Protein AF-A0A819W7M2-F1 (afdb_monomer_lite)

pLDDT: mean 86.48, std 9.57, range [46.81, 97.12]

Secondary structure (DSSP, 8-state):
--HHHH-GGGSHHHHHHHHHHHHHHHHHHHHHHHHHHHHHHHHHHHHHHHHHHHHHHHHHHHHHHHTT---HHHHHHHHHHHHHHHHHHHS-------------S---------

Structure (mmCIF, N/CA/C/O backbone):
data_AF-A0A819W7M2-F1
#
_entry.id   AF-A0A819W7M2-F1
#
loop_
_atom_site.group_PDB
_atom_site.id
_atom_site.type_symbol
_atom_site.label_atom_id
_atom_site.label_alt_id
_atom_site.label_comp_id
_atom_site.label_asym_id
_atom_site.label_entity_id
_atom_site.label_seq_id
_atom_site.pdbx_PDB_ins_code
_atom_site.Cartn_x
_atom_site.Cartn_y
_atom_site.Cartn_z
_atom_site.occupancy
_atom_site.B_iso_or_equiv
_atom_site.auth_seq_id
_atom_site.auth_comp_id
_atom_site.auth_asym_id
_atom_site.auth_atom_id
_atom_site.pdbx_PDB_model_num
ATOM 1 N N . MET A 1 1 ? 38.751 8.426 -39.521 1.00 46.81 1 MET A N 1
ATOM 2 C CA . MET A 1 1 ? 38.889 7.307 -38.560 1.00 46.81 1 MET A CA 1
ATOM 3 C C . MET A 1 1 ? 37.494 7.055 -38.009 1.00 46.81 1 MET A C 1
ATOM 5 O O . MET A 1 1 ? 36.872 8.021 -37.602 1.00 46.81 1 MET A O 1
ATOM 9 N N . ASN A 1 2 ? 36.932 5.849 -38.150 1.00 55.94 2 ASN A N 1
ATOM 10 C CA . ASN A 1 2 ? 35.507 5.617 -37.871 1.00 55.94 2 ASN A CA 1
ATOM 11 C C . ASN A 1 2 ? 35.234 5.842 -36.371 1.00 55.94 2 ASN A C 1
ATOM 13 O O . ASN A 1 2 ? 35.734 5.070 -35.557 1.00 55.94 2 ASN A O 1
ATOM 17 N N . GLU A 1 3 ? 34.503 6.898 -36.001 1.00 59.69 3 GLU A N 1
ATOM 18 C CA . GLU A 1 3 ? 34.291 7.310 -34.598 1.00 59.69 3 GLU A CA 1
ATOM 19 C C . GLU A 1 3 ? 33.649 6.195 -33.754 1.00 59.69 3 GLU A C 1
ATOM 21 O O . GLU A 1 3 ? 33.961 6.038 -32.577 1.00 59.69 3 GLU A O 1
ATOM 26 N N . GLN A 1 4 ? 32.847 5.332 -34.386 1.00 59.31 4 GLN A N 1
ATOM 27 C CA . GLN A 1 4 ? 32.256 4.138 -33.767 1.00 59.31 4 GLN A CA 1
ATOM 28 C C . GLN A 1 4 ? 33.293 3.085 -33.344 1.00 59.31 4 GLN A C 1
ATOM 30 O O . GLN A 1 4 ? 33.041 2.292 -32.444 1.00 59.31 4 GLN A O 1
ATOM 35 N N . LYS A 1 5 ? 34.467 3.067 -33.988 1.00 62.59 5 LYS A N 1
ATOM 36 C CA . LYS A 1 5 ? 35.580 2.173 -33.641 1.00 62.59 5 LYS A CA 1
ATOM 37 C C . LYS A 1 5 ? 36.354 2.678 -32.417 1.00 62.59 5 LYS A C 1
ATOM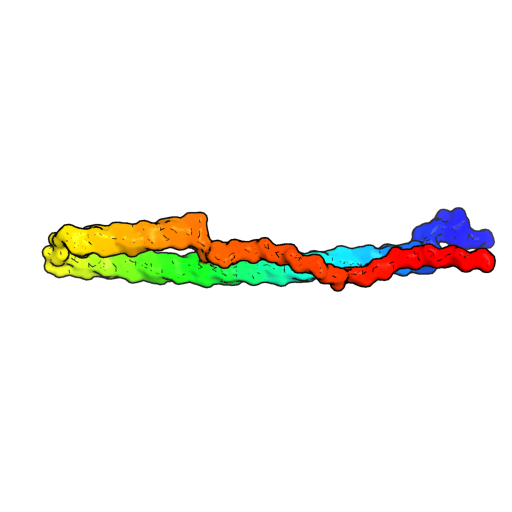 39 O O . LYS A 1 5 ? 37.075 1.900 -31.805 1.00 62.59 5 LYS A O 1
ATOM 44 N N . GLN A 1 6 ? 36.228 3.967 -32.091 1.00 73.12 6 GLN A N 1
ATOM 45 C CA . GLN A 1 6 ? 36.846 4.585 -30.915 1.00 73.12 6 GLN A CA 1
ATOM 46 C C . GLN A 1 6 ? 35.900 4.614 -29.712 1.00 73.12 6 GLN A C 1
ATOM 48 O O . GLN A 1 6 ? 36.362 4.467 -28.587 1.00 73.12 6 GLN A O 1
ATOM 53 N N . ASP A 1 7 ? 34.594 4.771 -29.943 1.00 79.31 7 ASP A N 1
ATOM 54 C CA . ASP A 1 7 ? 33.580 4.750 -28.890 1.00 79.31 7 ASP A CA 1
ATOM 55 C C . ASP A 1 7 ? 32.295 4.043 -29.370 1.00 79.31 7 ASP A C 1
ATOM 57 O O . ASP A 1 7 ? 31.401 4.675 -29.951 1.00 79.31 7 ASP A O 1
ATOM 61 N N . PRO A 1 8 ? 32.177 2.724 -29.128 1.00 79.50 8 PRO A N 1
ATOM 62 C CA . PRO A 1 8 ? 30.996 1.946 -29.493 1.00 79.50 8 PRO A CA 1
ATOM 63 C C . PRO A 1 8 ? 29.695 2.440 -28.840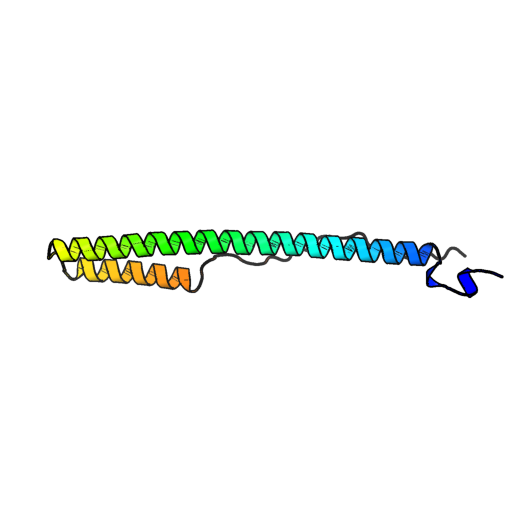 1.00 79.50 8 PRO A C 1
ATOM 65 O O . PRO A 1 8 ? 28.620 2.220 -29.397 1.00 79.50 8 PRO A O 1
ATOM 68 N N . GLN A 1 9 ? 29.761 3.156 -27.709 1.00 80.00 9 GLN A N 1
ATOM 69 C CA . GLN A 1 9 ? 28.579 3.697 -27.020 1.00 80.00 9 GLN A CA 1
ATOM 70 C C . GLN A 1 9 ? 27.919 4.843 -27.797 1.00 80.00 9 GLN A C 1
ATOM 72 O O . GLN A 1 9 ? 26.735 5.135 -27.623 1.00 80.00 9 GLN A O 1
ATOM 77 N N . LYS A 1 10 ? 28.654 5.483 -28.715 1.00 81.12 10 LYS A N 1
ATOM 78 C CA . LYS A 1 10 ? 28.094 6.497 -29.619 1.00 81.12 10 LYS A CA 1
ATOM 79 C C . LYS A 1 10 ? 27.324 5.897 -30.793 1.00 81.12 10 LYS A C 1
ATOM 81 O O . LYS A 1 10 ? 26.675 6.650 -31.520 1.00 81.12 10 LYS A O 1
ATOM 86 N N . HIS A 1 11 ? 27.364 4.576 -30.982 1.00 87.62 11 HIS A N 1
ATOM 87 C CA . HIS A 1 11 ? 26.630 3.917 -32.054 1.00 87.62 11 HIS A CA 1
ATOM 88 C C . HIS A 1 11 ? 25.118 4.166 -31.914 1.00 87.62 11 HIS A C 1
ATOM 90 O O . HIS A 1 11 ? 24.546 4.045 -30.830 1.00 87.62 11 HIS A O 1
ATOM 96 N N . SER A 1 12 ? 24.447 4.494 -33.019 1.00 88.62 12 SER A N 1
ATOM 97 C CA . SER A 1 12 ? 23.025 4.870 -33.020 1.00 88.62 12 SER A CA 1
ATOM 98 C C . SER A 1 12 ? 22.114 3.769 -32.465 1.00 88.62 12 SER A C 1
ATOM 100 O O . SER A 1 12 ? 21.172 4.072 -31.740 1.00 88.62 12 SER A O 1
ATOM 102 N N . LEU A 1 13 ? 22.410 2.497 -32.759 1.00 90.44 13 LEU A N 1
ATOM 103 C CA . LEU A 1 13 ? 21.686 1.350 -32.190 1.00 90.44 13 LEU A CA 1
ATOM 104 C C . LEU A 1 13 ? 21.886 1.219 -30.672 1.00 90.44 13 LEU A C 1
ATOM 106 O O . LEU A 1 13 ? 20.919 0.965 -29.965 1.00 90.44 13 LEU A O 1
ATOM 110 N N . ILE A 1 14 ? 23.099 1.461 -30.156 1.00 90.62 14 ILE A N 1
ATOM 111 C CA . IL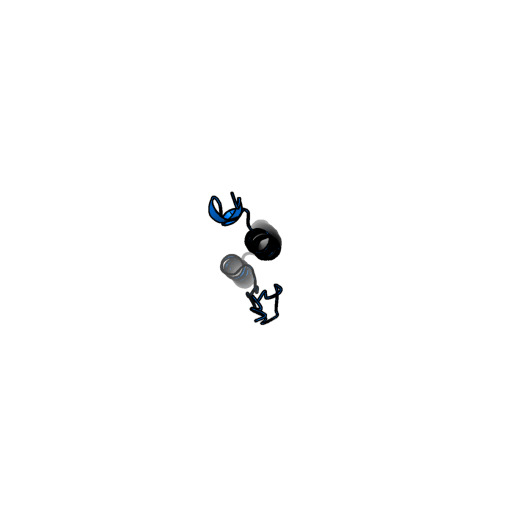E A 1 14 ? 23.357 1.435 -28.707 1.00 90.62 14 ILE A CA 1
ATOM 112 C C . ILE A 1 14 ? 22.584 2.559 -28.016 1.00 90.62 14 ILE A C 1
ATOM 114 O O . ILE A 1 14 ? 21.918 2.328 -27.014 1.00 90.62 14 ILE A O 1
ATOM 118 N N . ARG A 1 15 ? 22.558 3.761 -28.604 1.00 89.19 15 ARG A N 1
ATOM 119 C CA . ARG A 1 15 ? 21.717 4.858 -28.100 1.00 89.19 15 ARG A CA 1
ATOM 120 C C . ARG A 1 15 ? 20.230 4.500 -28.074 1.00 89.19 15 ARG A C 1
ATOM 122 O O . ARG A 1 15 ? 19.547 4.885 -27.132 1.00 89.19 15 ARG A O 1
ATOM 129 N N . GLN A 1 16 ? 19.725 3.784 -29.080 1.00 90.31 16 GLN A N 1
ATOM 130 C CA . GLN A 1 16 ? 18.328 3.334 -29.105 1.00 90.31 16 GLN A CA 1
ATOM 131 C C . GLN A 1 16 ? 18.029 2.321 -27.995 1.00 90.31 16 GLN A C 1
ATOM 133 O O . GLN A 1 16 ? 17.004 2.461 -27.332 1.00 90.31 16 GLN A O 1
ATOM 138 N N . ILE A 1 17 ? 18.937 1.370 -27.751 1.00 92.31 17 ILE A N 1
ATOM 139 C CA . ILE A 1 17 ? 18.832 0.419 -26.634 1.00 92.31 17 ILE A CA 1
ATOM 140 C C . ILE A 1 17 ? 18.811 1.175 -25.301 1.00 92.31 17 ILE A C 1
ATOM 142 O O . ILE A 1 17 ? 17.885 0.989 -24.518 1.00 92.31 17 ILE A O 1
ATOM 146 N N . ASN A 1 18 ? 19.748 2.103 -25.086 1.00 93.19 18 ASN A N 1
ATOM 147 C CA . ASN A 1 18 ? 19.817 2.889 -23.850 1.00 93.19 18 ASN A CA 1
ATOM 148 C C . ASN A 1 18 ? 18.547 3.735 -23.636 1.00 93.19 18 ASN A C 1
ATOM 150 O O . ASN A 1 18 ? 18.028 3.825 -22.528 1.00 93.19 18 ASN A O 1
ATOM 154 N N . LEU A 1 19 ? 18.015 4.358 -24.695 1.00 91.62 19 LEU A N 1
ATOM 155 C CA . LEU A 1 19 ? 16.766 5.124 -24.613 1.00 91.62 19 LEU A CA 1
ATOM 156 C C . LEU A 1 19 ? 15.564 4.239 -24.282 1.00 91.62 19 LEU A C 1
ATOM 158 O O . LEU A 1 19 ? 14.689 4.659 -23.524 1.00 91.62 19 LEU A O 1
ATOM 162 N N . TRP A 1 20 ? 15.497 3.042 -24.862 1.00 93.31 20 TRP A N 1
ATOM 163 C CA . TRP A 1 20 ? 14.457 2.073 -24.545 1.00 93.31 20 TRP A CA 1
ATOM 164 C C . TRP A 1 20 ? 14.562 1.597 -23.094 1.00 93.31 20 TRP A C 1
ATOM 166 O O . TRP A 1 20 ? 13.550 1.594 -22.397 1.00 93.31 20 TRP A O 1
ATOM 176 N N . GLU A 1 21 ? 15.766 1.289 -22.613 1.00 93.69 21 GLU A N 1
ATOM 177 C CA . GLU A 1 21 ? 16.022 0.882 -21.227 1.00 93.69 21 GLU A CA 1
ATOM 178 C C . GLU A 1 21 ? 15.568 1.964 -20.236 1.00 93.69 21 GLU A C 1
ATOM 180 O O . GLU A 1 21 ? 14.777 1.685 -19.335 1.00 93.69 21 GLU A O 1
ATOM 185 N N . ILE A 1 22 ? 15.980 3.219 -20.454 1.00 94.44 22 ILE A N 1
ATOM 186 C CA . ILE A 1 22 ? 15.604 4.355 -19.598 1.00 94.44 22 ILE A CA 1
ATOM 187 C C . ILE A 1 22 ? 14.082 4.513 -19.528 1.00 94.44 22 ILE A C 1
ATOM 189 O O . ILE A 1 22 ? 13.518 4.556 -18.434 1.00 94.44 22 ILE A O 1
ATOM 193 N N . LYS A 1 23 ? 13.405 4.561 -20.683 1.00 92.38 23 LYS A N 1
ATOM 194 C CA . LYS A 1 23 ? 11.940 4.716 -20.740 1.00 92.38 23 LYS A CA 1
ATOM 195 C C . LYS A 1 23 ? 11.219 3.580 -20.026 1.00 92.38 23 LYS A C 1
ATOM 197 O O . LYS A 1 23 ? 10.181 3.774 -19.406 1.00 92.38 23 LYS A O 1
ATOM 202 N N . SER A 1 24 ? 11.772 2.386 -20.120 1.00 91.94 24 SER A N 1
ATOM 203 C CA . SER A 1 24 ? 11.179 1.191 -19.550 1.00 91.94 24 SER A CA 1
ATOM 204 C C . SER A 1 24 ? 11.279 1.153 -18.034 1.00 91.94 24 SER A C 1
ATOM 206 O O . SER A 1 24 ? 10.289 0.882 -17.355 1.00 91.94 24 SER A O 1
ATOM 208 N N . ILE A 1 25 ? 12.449 1.506 -17.496 1.00 93.19 25 ILE A N 1
ATOM 209 C CA . ILE A 1 25 ? 12.649 1.695 -16.057 1.00 93.19 25 ILE A CA 1
ATOM 210 C C . ILE A 1 25 ? 11.699 2.775 -15.533 1.00 93.19 25 ILE A C 1
ATOM 212 O O . ILE A 1 25 ? 11.075 2.584 -14.488 1.00 93.19 25 ILE A O 1
ATOM 216 N N . GLU A 1 26 ? 11.543 3.879 -16.267 1.00 93.94 26 GLU A N 1
ATOM 217 C CA . GLU A 1 26 ? 10.635 4.962 -15.890 1.00 93.94 26 GLU A CA 1
ATOM 218 C C . GLU A 1 26 ? 9.183 4.475 -15.766 1.00 93.94 26 GLU A C 1
ATOM 220 O O . GLU A 1 26 ? 8.531 4.750 -14.758 1.00 93.94 26 GLU A O 1
ATOM 225 N N . ILE A 1 27 ? 8.687 3.679 -16.720 1.00 91.12 27 ILE A N 1
ATOM 226 C CA . ILE A 1 27 ? 7.326 3.120 -16.655 1.00 91.12 27 ILE A CA 1
ATOM 227 C C . ILE A 1 27 ? 7.157 2.225 -15.412 1.00 91.12 27 ILE A C 1
ATOM 229 O O . ILE A 1 27 ? 6.147 2.340 -14.708 1.00 91.12 27 ILE A O 1
ATOM 233 N N . ILE A 1 28 ? 8.141 1.371 -15.089 1.00 91.44 28 ILE A N 1
ATOM 234 C CA . ILE A 1 28 ? 8.107 0.528 -13.874 1.00 91.44 28 ILE A CA 1
ATOM 235 C C . ILE A 1 28 ? 8.029 1.404 -12.626 1.00 91.44 28 ILE A C 1
ATOM 237 O O . ILE A 1 28 ? 7.206 1.168 -11.738 1.00 91.44 28 ILE A O 1
ATOM 241 N N . GLN A 1 29 ? 8.884 2.423 -12.551 1.00 95.31 29 GLN A N 1
ATOM 242 C CA . GLN A 1 29 ? 8.960 3.320 -11.405 1.00 95.31 29 GLN A CA 1
ATOM 243 C C . GLN A 1 29 ? 7.656 4.094 -11.209 1.00 95.31 29 GLN A C 1
ATOM 245 O O . GLN A 1 29 ? 7.143 4.131 -10.087 1.00 95.31 29 GLN A O 1
ATOM 250 N N . GLN A 1 30 ? 7.082 4.638 -12.285 1.00 93.94 30 GLN A N 1
ATOM 251 C CA . GLN A 1 30 ? 5.797 5.333 -12.253 1.00 93.94 30 GLN A CA 1
ATOM 252 C C . GLN A 1 30 ? 4.678 4.402 -11.773 1.00 93.94 30 GLN A C 1
ATOM 254 O O . GLN A 1 30 ? 3.927 4.756 -10.860 1.00 93.94 30 GLN A O 1
ATOM 259 N N . LYS A 1 31 ? 4.593 3.178 -12.313 1.00 91.94 31 LYS A N 1
ATOM 260 C CA . LYS A 1 31 ? 3.581 2.200 -11.889 1.00 91.94 31 LYS A CA 1
ATOM 261 C C . LYS A 1 31 ? 3.733 1.837 -10.412 1.00 91.94 31 LYS A C 1
ATOM 263 O O . LYS A 1 31 ? 2.750 1.854 -9.673 1.00 91.94 31 LYS A O 1
ATOM 268 N N . ALA A 1 32 ? 4.959 1.573 -9.963 1.00 93.12 32 ALA A N 1
ATOM 269 C CA . ALA A 1 32 ? 5.247 1.279 -8.565 1.00 93.12 32 ALA A CA 1
ATOM 270 C C . ALA A 1 32 ? 4.903 2.462 -7.645 1.00 93.12 32 ALA A C 1
ATOM 272 O O . ALA A 1 32 ? 4.380 2.260 -6.551 1.00 93.12 32 ALA A O 1
ATOM 273 N N . GLN A 1 33 ? 5.162 3.700 -8.074 1.00 97.12 33 GLN A N 1
ATOM 274 C CA . GLN A 1 33 ? 4.807 4.900 -7.318 1.00 97.12 33 GLN A CA 1
ATOM 275 C C . GLN A 1 33 ? 3.291 5.058 -7.171 1.00 97.12 33 GLN A C 1
ATOM 277 O O . GLN A 1 33 ? 2.830 5.350 -6.068 1.00 97.12 33 GLN A O 1
ATOM 282 N N . VAL A 1 34 ? 2.520 4.821 -8.238 1.00 94.69 34 VAL A N 1
ATOM 283 C CA . VAL A 1 34 ? 1.050 4.832 -8.177 1.00 94.69 34 VAL A CA 1
ATOM 284 C C . VAL A 1 34 ? 0.556 3.794 -7.173 1.00 94.69 34 VAL A C 1
ATOM 286 O O . VAL A 1 34 ? -0.183 4.151 -6.260 1.00 94.69 34 VAL A O 1
ATOM 289 N N . CYS A 1 35 ? 1.030 2.547 -7.263 1.00 92.94 35 CYS A N 1
ATOM 290 C CA . CYS A 1 35 ? 0.631 1.493 -6.328 1.00 92.94 35 CYS A CA 1
ATOM 291 C C . CYS A 1 35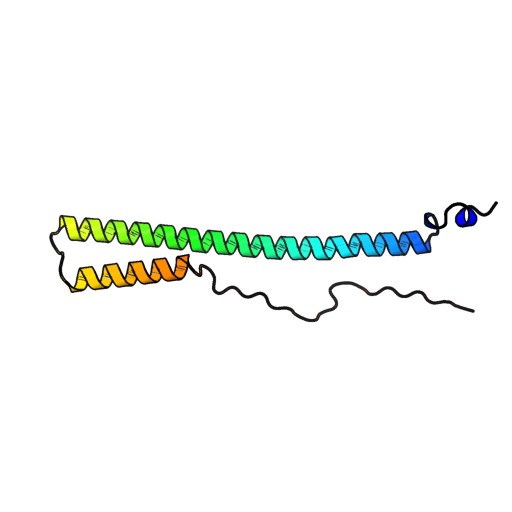 ? 0.973 1.849 -4.870 1.00 92.94 35 CYS A C 1
ATOM 293 O O . CYS A 1 35 ? 0.122 1.726 -3.993 1.00 92.94 35 CYS A O 1
ATOM 295 N N . ARG A 1 36 ? 2.191 2.347 -4.602 1.00 95.00 36 ARG A N 1
ATOM 296 C CA . ARG A 1 36 ? 2.593 2.796 -3.255 1.00 95.00 36 ARG A CA 1
ATOM 297 C C . ARG A 1 36 ? 1.691 3.913 -2.737 1.00 95.00 36 ARG A C 1
ATOM 299 O O . ARG A 1 36 ? 1.292 3.876 -1.578 1.00 95.00 36 ARG A O 1
ATOM 306 N N . LYS A 1 37 ? 1.371 4.897 -3.584 1.00 95.38 37 LYS A N 1
ATOM 307 C CA . LYS A 1 37 ? 0.497 6.014 -3.216 1.00 95.38 37 LYS A CA 1
ATOM 308 C C . LYS A 1 37 ? -0.898 5.518 -2.841 1.00 95.38 37 LYS A C 1
ATOM 310 O O . LYS A 1 37 ? -1.379 5.884 -1.775 1.00 95.38 37 LYS A O 1
ATOM 315 N N . THR A 1 38 ? -1.486 4.635 -3.649 1.00 92.00 38 THR A N 1
ATOM 316 C CA . THR A 1 38 ? -2.788 4.022 -3.357 1.00 92.00 38 THR A CA 1
ATOM 317 C C . THR A 1 38 ? -2.777 3.292 -2.015 1.00 92.00 38 THR A C 1
ATOM 319 O O . THR A 1 38 ? -3.646 3.545 -1.190 1.00 92.00 38 THR A O 1
ATOM 322 N N . VAL A 1 39 ? -1.762 2.461 -1.749 1.00 90.06 39 VAL A N 1
ATOM 323 C CA . VAL A 1 39 ? -1.639 1.749 -0.464 1.00 90.06 39 VAL A CA 1
ATOM 324 C C . VAL A 1 39 ? -1.561 2.726 0.711 1.00 90.06 39 VAL A C 1
ATOM 326 O O . VAL A 1 39 ? -2.272 2.557 1.696 1.00 90.06 39 VAL A O 1
ATOM 329 N N . ILE A 1 40 ? -0.733 3.769 0.610 1.00 91.88 40 ILE A N 1
ATOM 330 C CA . ILE A 1 40 ? -0.584 4.776 1.672 1.00 91.88 40 ILE A CA 1
ATOM 331 C C . ILE A 1 40 ? -1.899 5.526 1.917 1.00 91.88 40 ILE A C 1
ATOM 333 O O . ILE A 1 40 ? -2.253 5.775 3.066 1.00 91.88 40 ILE A O 1
ATOM 337 N N . GLU A 1 41 ? -2.616 5.906 0.861 1.00 91.31 41 GLU A N 1
ATOM 338 C CA . GLU A 1 41 ? -3.904 6.597 0.976 1.00 91.31 41 GLU A CA 1
ATOM 339 C C . GLU A 1 41 ? -4.958 5.707 1.635 1.00 91.31 41 GLU A C 1
ATOM 341 O O . GLU A 1 41 ? -5.609 6.143 2.581 1.00 91.31 41 GLU A O 1
ATOM 346 N N . SER A 1 42 ? -5.062 4.444 1.219 1.00 88.31 42 SER A N 1
ATOM 347 C CA . SER A 1 42 ? -5.974 3.480 1.840 1.00 88.31 42 SER A CA 1
ATOM 348 C C . SER A 1 42 ? -5.641 3.222 3.312 1.00 88.31 42 SER A C 1
ATOM 350 O O . SER A 1 42 ? -6.546 3.199 4.145 1.00 88.31 42 SER A O 1
ATOM 352 N N . LEU A 1 43 ? -4.354 3.098 3.657 1.00 88.06 43 LEU A N 1
ATOM 353 C CA . LEU A 1 43 ? -3.914 2.955 5.048 1.00 88.06 43 LEU A CA 1
ATOM 354 C C . LEU A 1 43 ? -4.287 4.177 5.890 1.00 88.06 43 LEU A C 1
ATOM 356 O O . LEU A 1 43 ? -4.776 4.019 7.003 1.00 88.06 43 LEU A O 1
ATOM 360 N N . ARG A 1 44 ? -4.097 5.393 5.363 1.00 90.50 44 ARG A N 1
ATOM 361 C CA . ARG A 1 44 ? -4.499 6.628 6.056 1.00 90.50 44 ARG A CA 1
ATOM 362 C C . ARG A 1 44 ? -5.998 6.662 6.324 1.00 90.50 44 ARG A C 1
ATOM 364 O O . ARG A 1 44 ? -6.391 7.003 7.432 1.00 90.50 44 ARG A O 1
ATOM 371 N N . THR A 1 45 ? -6.822 6.295 5.343 1.00 89.56 45 THR A N 1
ATOM 372 C CA . THR A 1 45 ? -8.276 6.214 5.534 1.00 89.56 45 THR A CA 1
ATOM 373 C C . THR A 1 45 ? -8.634 5.217 6.631 1.00 89.56 45 THR A C 1
ATOM 375 O O . THR A 1 45 ? -9.367 5.578 7.543 1.00 89.56 45 THR A O 1
ATOM 378 N N . CYS A 1 46 ? -8.062 4.009 6.606 1.00 88.94 46 CYS A N 1
ATOM 379 C CA . CYS A 1 46 ? -8.334 3.024 7.651 1.00 88.94 46 CYS A CA 1
ATOM 380 C C . CYS A 1 46 ? -7.907 3.512 9.043 1.00 88.94 46 CYS A C 1
ATOM 382 O O . CYS A 1 46 ? -8.667 3.373 9.997 1.00 88.94 46 CYS A O 1
ATOM 384 N N . ILE A 1 47 ? -6.722 4.118 9.163 1.00 90.12 47 ILE A N 1
ATOM 385 C CA . ILE A 1 47 ? -6.244 4.664 10.440 1.00 90.12 47 ILE A CA 1
ATOM 386 C C . ILE A 1 47 ? -7.204 5.741 10.958 1.00 90.12 47 ILE A C 1
ATOM 388 O O . ILE A 1 47 ? -7.579 5.696 12.125 1.00 90.12 47 ILE A O 1
ATOM 392 N N . ASN A 1 48 ? -7.665 6.653 10.098 1.00 92.44 48 ASN A N 1
ATOM 393 C CA . ASN A 1 48 ? -8.637 7.676 10.490 1.00 92.44 48 ASN A CA 1
ATOM 394 C C . ASN A 1 48 ? -9.962 7.058 10.972 1.00 92.44 48 ASN A C 1
ATOM 396 O O . ASN A 1 48 ? -10.537 7.521 11.957 1.00 92.44 48 ASN A O 1
ATOM 400 N N . ASP A 1 49 ? -10.445 6.002 10.313 1.00 91.19 49 ASP A N 1
ATOM 401 C CA . ASP A 1 49 ? -11.661 5.294 10.729 1.00 91.19 49 ASP A CA 1
ATOM 402 C C . ASP A 1 49 ? -11.483 4.627 12.100 1.00 91.19 49 ASP A C 1
ATOM 404 O O . ASP A 1 49 ? -12.368 4.707 12.955 1.00 91.19 49 ASP A O 1
ATOM 408 N N . ILE A 1 50 ? -10.320 4.018 12.340 1.00 91.75 50 ILE A N 1
ATOM 409 C CA . ILE A 1 50 ? -9.945 3.432 13.634 1.00 91.75 50 ILE A CA 1
ATOM 410 C C . ILE A 1 50 ? -9.890 4.507 14.727 1.00 91.75 50 ILE A C 1
ATOM 412 O O . ILE A 1 50 ? -10.396 4.286 15.830 1.00 91.75 50 ILE A O 1
ATOM 416 N N . GLU A 1 51 ? -9.308 5.674 14.443 1.00 93.88 51 GLU A N 1
ATOM 417 C CA . GLU A 1 51 ? -9.253 6.801 15.381 1.00 93.88 51 GLU A CA 1
ATOM 418 C C . GLU A 1 51 ? -10.657 7.302 15.739 1.00 93.88 51 GLU A C 1
ATOM 420 O O . GLU A 1 51 ? -10.954 7.513 16.919 1.00 93.88 51 GLU A O 1
ATOM 425 N N . MET A 1 52 ? -11.546 7.433 14.749 1.00 95.00 52 MET A N 1
ATOM 426 C CA . MET A 1 52 ? -12.940 7.825 14.977 1.00 95.00 52 MET A CA 1
ATOM 427 C C . MET A 1 52 ? -13.685 6.802 15.837 1.00 95.00 52 MET A C 1
ATOM 429 O O . MET A 1 52 ? -14.296 7.191 16.832 1.00 95.00 52 MET A O 1
ATOM 433 N N . LYS A 1 53 ? -13.580 5.503 15.520 1.00 94.06 53 LYS A N 1
ATOM 434 C CA . LYS A 1 53 ? -14.174 4.421 16.328 1.00 94.06 53 LYS A CA 1
ATOM 435 C C . LYS A 1 53 ? -13.634 4.412 17.758 1.00 94.06 53 LYS A C 1
ATOM 437 O O . LYS A 1 53 ? -14.392 4.245 18.706 1.00 94.06 53 LYS A O 1
ATOM 442 N N . SER A 1 54 ? -12.332 4.633 17.931 1.00 94.12 54 SER A N 1
ATOM 443 C CA . SER A 1 54 ? -11.708 4.682 19.260 1.00 94.12 54 SER A CA 1
ATOM 444 C C . SER A 1 54 ? -12.198 5.878 20.077 1.00 94.12 54 SER A C 1
ATOM 446 O O . SER A 1 54 ? -12.403 5.766 21.286 1.00 94.12 54 SER A O 1
ATOM 448 N N . LYS A 1 55 ? -12.402 7.031 19.427 1.00 96.06 55 LYS A N 1
ATOM 449 C CA . LYS A 1 55 ? -12.969 8.220 20.069 1.00 96.06 55 LYS A CA 1
ATOM 450 C C . LYS A 1 55 ? -14.415 7.983 20.503 1.00 96.06 55 LYS A C 1
ATOM 452 O O . LYS A 1 55 ? -14.747 8.335 21.632 1.00 96.06 55 LYS A O 1
ATOM 457 N N . ASP A 1 56 ? -15.226 7.381 19.637 1.00 95.62 56 ASP A N 1
ATOM 458 C CA . ASP A 1 56 ? -16.619 7.039 19.931 1.00 95.62 56 ASP A CA 1
ATOM 459 C C . ASP A 1 56 ? -16.719 6.065 21.112 1.00 95.62 56 ASP A C 1
ATOM 461 O O . ASP A 1 56 ? -17.385 6.365 22.100 1.00 95.62 56 ASP A O 1
ATOM 465 N N . LEU A 1 57 ? -15.932 4.982 21.100 1.00 95.44 57 LEU A N 1
ATOM 466 C CA . LEU A 1 57 ? -15.852 4.030 22.212 1.00 95.44 57 LEU A CA 1
ATOM 467 C C . LEU A 1 57 ? -15.489 4.725 23.536 1.00 95.44 57 LEU A C 1
ATOM 469 O O . LEU A 1 57 ? -16.082 4.456 24.579 1.00 95.44 57 LEU A O 1
ATOM 473 N N . ASN A 1 58 ? -14.529 5.653 23.512 1.00 94.75 58 ASN A N 1
ATOM 474 C CA . ASN A 1 58 ? -14.149 6.420 24.700 1.00 94.75 58 ASN A CA 1
ATOM 475 C C . ASN A 1 58 ? -15.288 7.329 25.201 1.00 94.75 58 ASN A C 1
ATOM 477 O O . ASN A 1 58 ? -15.444 7.526 26.406 1.00 94.75 58 ASN A O 1
ATOM 481 N N . GLU A 1 59 ? -16.087 7.891 24.296 1.00 94.56 59 GLU A N 1
ATOM 482 C CA . GLU A 1 59 ? -17.260 8.691 24.647 1.00 94.56 59 GLU A CA 1
ATOM 483 C C . GLU A 1 59 ? -18.378 7.824 25.242 1.00 94.56 59 GLU A C 1
ATOM 485 O O . GLU A 1 59 ? -18.921 8.179 26.289 1.00 94.56 59 GLU A O 1
ATOM 490 N N . GLN A 1 60 ? -18.634 6.643 24.673 1.00 91.50 60 GLN A N 1
ATOM 491 C CA . GLN A 1 60 ? -19.562 5.658 25.236 1.00 91.50 60 GLN A CA 1
ATOM 492 C C . GLN A 1 60 ? -19.159 5.247 26.662 1.00 91.50 60 GLN A C 1
ATOM 494 O O . GLN A 1 60 ? -19.989 5.266 27.572 1.00 91.50 60 GLN A O 1
ATOM 499 N N . ILE A 1 61 ? -17.872 4.948 26.894 1.00 92.44 61 ILE A N 1
ATOM 500 C CA . ILE A 1 61 ? -17.350 4.595 28.228 1.00 92.44 61 ILE A CA 1
ATOM 501 C C . ILE A 1 61 ? -17.627 5.711 29.241 1.00 92.44 61 ILE A C 1
ATOM 503 O O . ILE A 1 61 ? -18.074 5.435 30.357 1.00 92.44 61 ILE A O 1
ATOM 507 N N . LYS A 1 62 ? -17.384 6.972 28.862 1.00 92.75 62 LYS A N 1
ATOM 508 C CA . LYS A 1 62 ? -17.662 8.126 29.729 1.00 92.75 62 LYS A CA 1
ATOM 509 C C . LYS A 1 62 ? -19.144 8.232 30.063 1.00 92.75 62 LYS A C 1
ATOM 511 O O . LYS A 1 62 ? -19.476 8.364 31.235 1.00 92.75 62 LYS A O 1
ATOM 516 N N . GLN A 1 63 ? -20.019 8.114 29.066 1.00 90.50 63 GLN A N 1
ATOM 517 C CA . GLN A 1 63 ? -21.466 8.203 29.268 1.00 90.50 63 GLN A CA 1
ATOM 518 C C . GLN A 1 63 ? -21.993 7.095 30.192 1.00 90.50 63 GLN A C 1
ATOM 520 O O . GLN A 1 63 ? -22.800 7.375 31.076 1.00 90.50 63 GLN A O 1
ATOM 525 N N . ILE A 1 64 ? -21.519 5.854 30.034 1.00 89.06 64 ILE A N 1
ATOM 526 C CA . ILE A 1 64 ? -21.891 4.734 30.917 1.00 89.06 64 ILE A CA 1
ATOM 527 C C . ILE A 1 64 ? -21.439 5.015 32.357 1.00 89.06 64 ILE A C 1
ATOM 529 O O . ILE A 1 64 ? -22.197 4.780 33.302 1.00 89.06 64 ILE A O 1
ATOM 533 N N . GLY A 1 65 ? -20.224 5.547 32.524 1.00 87.38 65 GLY A N 1
ATOM 534 C CA . GLY A 1 65 ? -19.690 5.943 33.827 1.00 87.38 65 GLY A CA 1
ATOM 535 C C . GLY A 1 65 ? -20.485 7.067 34.487 1.00 87.38 65 GLY A C 1
ATOM 536 O O . GLY A 1 65 ? -20.835 6.955 35.658 1.00 87.38 65 GLY A O 1
ATOM 537 N N . GLU A 1 66 ? -20.832 8.116 33.741 1.00 90.06 66 GLU A N 1
ATOM 538 C CA . GLU A 1 66 ? -21.634 9.243 34.240 1.00 90.06 66 GLU A CA 1
ATOM 539 C C . GLU A 1 66 ? -23.041 8.817 34.670 1.00 90.06 66 GLU A C 1
ATOM 541 O O . GLU A 1 66 ? -23.565 9.314 35.668 1.00 90.06 66 GLU A O 1
ATOM 546 N N . LYS A 1 67 ? -23.644 7.867 33.951 1.00 88.31 67 LYS A N 1
ATOM 547 C CA . LYS A 1 67 ? -24.977 7.342 34.268 1.00 88.31 67 LYS A CA 1
ATOM 548 C C . LYS A 1 67 ? -24.966 6.246 35.341 1.00 88.31 67 LYS A C 1
ATOM 550 O O . LYS A 1 67 ? -26.037 5.802 35.744 1.00 88.31 67 LYS A O 1
ATOM 555 N N . ASN A 1 68 ? -23.791 5.807 35.814 1.00 81.12 68 ASN A N 1
ATOM 556 C CA . ASN A 1 68 ? -23.631 4.614 36.660 1.00 81.12 68 ASN A CA 1
ATOM 557 C C . ASN A 1 68 ? -24.332 3.368 36.075 1.00 81.12 68 ASN A C 1
ATOM 559 O O . ASN A 1 68 ? -24.830 2.514 36.804 1.00 81.12 68 ASN A O 1
ATOM 563 N N . GLU A 1 69 ? -24.363 3.250 34.746 1.00 81.12 69 GLU A N 1
ATOM 564 C CA . GLU A 1 69 ? -25.068 2.181 34.026 1.00 81.12 69 GLU A CA 1
ATOM 565 C C . GLU A 1 69 ? -24.183 0.952 33.785 1.00 81.12 69 GLU A C 1
ATOM 567 O O . GLU A 1 69 ? -24.545 0.066 33.013 1.00 81.12 69 GLU A O 1
ATOM 572 N N . PHE A 1 70 ? -23.013 0.862 34.421 1.00 81.81 70 PHE A N 1
ATOM 573 C CA . PHE A 1 70 ? -22.131 -0.290 34.252 1.00 81.81 70 PHE A CA 1
ATOM 574 C C . PHE A 1 70 ? -22.846 -1.589 34.636 1.00 81.81 70 PHE A C 1
ATOM 576 O O . PHE A 1 70 ? -23.189 -1.833 35.791 1.00 81.81 70 PHE A O 1
ATOM 583 N N . ASN A 1 71 ? -23.040 -2.438 33.634 1.00 86.75 71 ASN A N 1
ATOM 584 C CA . ASN A 1 71 ? -23.580 -3.777 33.767 1.00 86.75 71 ASN A CA 1
ATOM 585 C C . ASN A 1 71 ? -22.838 -4.713 32.803 1.00 86.75 71 ASN A C 1
ATOM 587 O O . ASN A 1 71 ? -22.015 -4.280 31.994 1.00 86.75 71 ASN A O 1
ATOM 591 N N . GLU A 1 72 ? -23.113 -6.008 32.909 1.00 87.69 72 GLU A N 1
ATOM 592 C CA . GLU A 1 72 ? -22.411 -7.033 32.136 1.00 87.69 72 GLU A CA 1
ATOM 593 C C . GLU A 1 72 ? -22.632 -6.905 30.621 1.00 87.69 72 GLU A C 1
ATOM 595 O O . GLU A 1 72 ? -21.708 -7.157 29.850 1.00 87.69 72 GLU A O 1
ATOM 600 N N . ILE A 1 73 ? -23.811 -6.438 30.194 1.00 89.06 73 ILE A N 1
ATOM 601 C CA . ILE A 1 73 ? -24.131 -6.200 28.779 1.00 89.06 73 ILE A CA 1
ATOM 602 C C . ILE A 1 73 ? -23.232 -5.085 28.239 1.00 89.06 73 ILE A C 1
ATOM 604 O O . ILE A 1 73 ? -22.489 -5.300 27.285 1.00 89.06 73 ILE A O 1
ATOM 608 N N . ASN A 1 74 ? -23.204 -3.945 28.930 1.00 88.12 74 ASN A N 1
ATOM 609 C CA . ASN A 1 74 ? -22.380 -2.794 28.570 1.00 88.12 74 ASN A CA 1
ATOM 610 C C . ASN A 1 74 ? -20.887 -3.156 28.526 1.00 88.12 74 ASN A C 1
ATOM 612 O O . ASN A 1 74 ? -20.175 -2.776 27.601 1.00 88.12 74 ASN A O 1
ATOM 616 N N . LEU A 1 75 ? -20.397 -3.935 29.495 1.00 88.25 75 LEU A N 1
ATOM 617 C CA . LEU A 1 75 ? -19.005 -4.396 29.502 1.00 88.25 75 LEU A CA 1
ATOM 618 C C . LEU A 1 75 ? -18.688 -5.331 28.329 1.00 88.25 75 LEU A C 1
ATOM 620 O O . LEU A 1 75 ? -17.600 -5.250 27.753 1.00 88.25 75 LEU A O 1
ATOM 624 N N . ASN A 1 76 ? -19.616 -6.219 27.975 1.00 92.06 76 ASN A N 1
ATOM 625 C CA . ASN A 1 76 ? -19.440 -7.136 26.858 1.00 92.06 76 ASN A CA 1
ATOM 626 C C . ASN A 1 76 ? -19.440 -6.394 25.513 1.00 92.06 76 ASN A C 1
ATOM 628 O O . ASN A 1 76 ? -18.605 -6.688 24.657 1.00 92.06 76 ASN A O 1
ATOM 632 N N . ASP A 1 77 ? -20.308 -5.398 25.348 1.00 91.75 77 ASP A N 1
ATOM 633 C CA . ASP A 1 77 ? -20.381 -4.584 24.132 1.00 91.75 77 ASP A CA 1
ATOM 634 C C . ASP A 1 77 ? -19.102 -3.762 23.932 1.00 91.75 77 ASP A C 1
ATOM 636 O O . ASP A 1 77 ? -18.456 -3.881 22.887 1.00 91.75 77 ASP A O 1
ATOM 640 N N . LEU A 1 78 ? -18.645 -3.058 24.974 1.00 93.00 78 LEU A N 1
ATOM 641 C CA . LEU A 1 78 ? -17.376 -2.319 24.956 1.00 93.00 78 LEU A CA 1
ATOM 642 C C . LEU A 1 78 ? -16.186 -3.228 24.613 1.00 93.00 78 LEU A C 1
ATOM 644 O O . LEU A 1 78 ? -15.305 -2.862 23.831 1.00 93.00 78 LEU A O 1
ATOM 648 N N . ARG A 1 79 ? -16.157 -4.444 25.174 1.00 93.75 79 ARG A N 1
ATOM 649 C CA . ARG A 1 79 ? -15.118 -5.439 24.877 1.00 93.75 79 ARG A CA 1
ATOM 650 C C . ARG A 1 79 ? -15.154 -5.876 23.413 1.00 93.75 79 ARG A C 1
ATOM 652 O O . ARG A 1 79 ? -14.096 -6.006 22.795 1.00 93.75 79 ARG A O 1
ATOM 659 N N . ASN A 1 80 ? -16.341 -6.121 22.867 1.00 94.19 80 ASN A N 1
ATOM 660 C CA . ASN A 1 80 ? -16.511 -6.542 21.479 1.00 94.19 80 ASN A CA 1
ATOM 661 C C . ASN A 1 80 ? -16.079 -5.443 20.503 1.00 94.19 80 ASN A C 1
ATOM 663 O O . ASN A 1 80 ? -15.395 -5.738 19.520 1.00 94.19 80 ASN A O 1
ATOM 667 N N . GLU A 1 81 ? -16.429 -4.187 20.775 1.00 93.75 81 GLU A N 1
ATOM 668 C CA . GLU A 1 81 ? -15.985 -3.044 19.972 1.00 93.75 81 GLU A CA 1
ATOM 669 C C . GLU A 1 81 ? -14.469 -2.862 20.025 1.00 93.75 81 GLU A C 1
ATOM 671 O O . GLU A 1 81 ? -13.823 -2.767 18.979 1.00 93.75 81 GLU A O 1
ATOM 676 N N . LEU A 1 82 ? -13.871 -2.934 21.218 1.00 94.19 82 LEU A N 1
ATOM 677 C CA . LEU A 1 82 ? -12.420 -2.859 21.375 1.00 94.19 82 LEU A CA 1
ATOM 678 C C . LEU A 1 82 ? -11.696 -3.985 20.619 1.00 94.19 82 LEU A C 1
ATOM 680 O O . LEU A 1 82 ? -10.648 -3.761 20.007 1.00 94.19 82 LEU A O 1
ATOM 684 N N . MET A 1 83 ? -12.254 -5.199 20.629 1.00 94.06 83 MET A N 1
ATOM 685 C CA . MET A 1 83 ? -11.689 -6.336 19.902 1.00 94.06 83 MET A CA 1
ATOM 686 C C . MET A 1 83 ? -11.722 -6.109 18.387 1.00 94.06 83 MET A C 1
ATOM 688 O O . MET A 1 83 ? -10.725 -6.383 17.720 1.00 94.06 83 MET A O 1
ATOM 692 N N . LYS A 1 84 ? -12.819 -5.559 17.847 1.00 90.88 84 LYS A N 1
ATOM 693 C CA . LYS A 1 84 ? -12.923 -5.193 16.423 1.00 90.88 84 LYS A CA 1
ATOM 694 C C . LYS A 1 84 ? -11.900 -4.125 16.044 1.00 90.88 84 LYS A C 1
ATOM 696 O O . LYS A 1 84 ? -11.165 -4.317 15.082 1.00 90.88 84 LYS A O 1
ATOM 701 N N . ILE A 1 85 ? -11.790 -3.058 16.837 1.00 91.25 85 ILE A N 1
ATOM 702 C CA . ILE A 1 85 ? -10.797 -1.990 16.632 1.00 91.25 85 ILE A CA 1
ATOM 703 C C . ILE A 1 85 ? -9.376 -2.573 16.629 1.00 91.25 85 ILE A C 1
ATOM 705 O O . ILE A 1 85 ? -8.565 -2.250 15.767 1.00 91.25 85 ILE A O 1
ATOM 709 N N . THR A 1 86 ? -9.082 -3.493 17.551 1.00 89.12 86 THR A N 1
ATOM 710 C CA . THR A 1 86 ? -7.777 -4.166 17.635 1.00 89.12 86 THR A CA 1
ATOM 711 C C . THR A 1 86 ? -7.506 -5.060 16.420 1.00 89.12 86 THR A C 1
ATOM 713 O O . THR A 1 86 ? -6.381 -5.111 15.924 1.00 89.12 86 THR A O 1
ATOM 716 N N . GLN A 1 87 ? -8.513 -5.781 15.925 1.00 88.94 87 GLN A N 1
ATOM 717 C CA . GLN A 1 87 ? -8.385 -6.606 14.720 1.00 88.94 87 GLN A CA 1
ATOM 718 C C . GLN A 1 87 ? -8.131 -5.751 13.477 1.00 88.94 87 GLN A C 1
ATOM 720 O O . GLN A 1 87 ? -7.224 -6.058 12.707 1.00 88.94 87 GLN A O 1
ATOM 725 N N . GLU A 1 88 ? -8.884 -4.663 13.319 1.00 86.31 88 GLU A N 1
ATOM 726 C CA . GLU A 1 88 ? -8.699 -3.700 12.235 1.00 86.31 88 GLU A CA 1
ATOM 727 C C . GLU A 1 88 ? -7.323 -3.030 12.322 1.00 86.31 88 GLU A C 1
ATOM 729 O O . GLU A 1 88 ? -6.647 -2.908 11.313 1.00 86.31 88 GLU A O 1
ATOM 734 N N . LEU A 1 89 ? -6.828 -2.685 13.512 1.00 84.75 89 LEU A N 1
ATOM 735 C CA . LEU A 1 89 ? -5.492 -2.102 13.662 1.00 84.75 89 LEU A CA 1
ATOM 736 C C . LEU A 1 89 ? -4.366 -3.068 13.261 1.00 84.75 89 LEU A C 1
ATOM 738 O O . LEU A 1 89 ? -3.387 -2.655 12.642 1.00 84.75 89 LEU A O 1
ATOM 742 N N . ASN A 1 90 ? -4.496 -4.3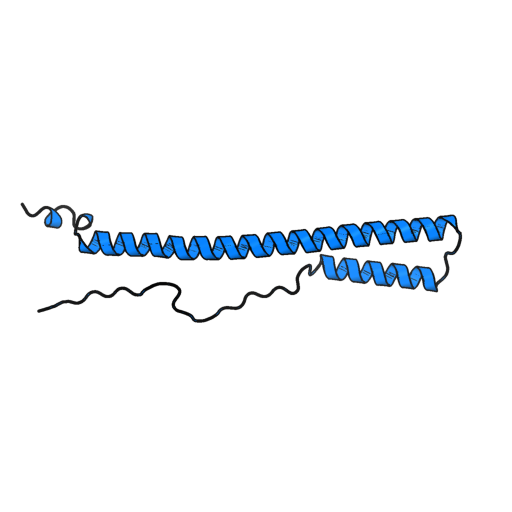50 13.611 1.00 83.38 90 ASN A N 1
ATOM 743 C CA . ASN A 1 90 ? -3.499 -5.370 13.274 1.00 83.38 90 ASN A CA 1
ATOM 744 C C . ASN A 1 90 ? -3.548 -5.788 11.798 1.00 83.38 90 ASN A C 1
ATOM 746 O O . ASN A 1 90 ? -2.560 -6.303 11.275 1.00 83.38 90 ASN A O 1
ATOM 750 N N . ASN A 1 91 ? -4.684 -5.580 11.130 1.00 79.62 91 ASN A N 1
ATOM 751 C CA . ASN A 1 91 ? -4.849 -5.847 9.709 1.00 79.62 91 ASN A CA 1
ATOM 752 C C . ASN A 1 91 ? -5.711 -4.755 9.042 1.00 79.62 91 ASN A C 1
ATOM 754 O O . ASN A 1 91 ? -6.870 -5.001 8.698 1.00 79.62 91 ASN A O 1
ATOM 758 N N . PRO A 1 92 ? -5.152 -3.544 8.846 1.00 70.31 92 PRO A N 1
ATOM 759 C CA . PRO A 1 92 ? -5.908 -2.335 8.496 1.00 70.31 92 PRO A CA 1
ATOM 760 C C . PRO A 1 92 ? -6.440 -2.324 7.069 1.00 70.31 92 PRO A C 1
ATOM 762 O O . PRO A 1 92 ? -7.030 -1.351 6.607 1.00 70.31 92 PRO A O 1
ATOM 765 N N . SER A 1 93 ? -6.201 -3.364 6.281 1.00 66.00 93 SER A N 1
ATOM 766 C CA . SER A 1 93 ? -6.614 -3.353 4.891 1.00 66.00 93 SER A CA 1
ATOM 767 C C . SER A 1 93 ? -6.821 -4.764 4.380 1.00 66.00 93 SER A C 1
ATOM 769 O O . SER A 1 93 ? -5.880 -5.547 4.313 1.00 66.00 93 SER A O 1
ATOM 771 N N . ASN A 1 94 ? -8.027 -5.044 3.884 1.00 70.50 94 ASN A N 1
ATOM 772 C CA . ASN A 1 94 ? -8.311 -6.190 3.010 1.00 70.50 94 ASN A CA 1
ATOM 773 C C . ASN A 1 94 ? -7.678 -5.994 1.612 1.00 70.50 94 ASN A C 1
ATOM 775 O O . ASN A 1 94 ? -8.301 -6.265 0.587 1.00 70.50 94 ASN A O 1
ATOM 779 N N . MET A 1 95 ? -6.465 -5.442 1.553 1.00 77.19 95 MET A N 1
ATOM 780 C CA . MET A 1 95 ? -5.725 -5.217 0.319 1.00 77.19 95 MET A CA 1
ATOM 781 C C . MET A 1 95 ? -4.890 -6.454 0.001 1.00 77.19 95 MET A C 1
ATOM 783 O O . MET A 1 95 ? -4.277 -7.056 0.878 1.00 77.19 95 MET A O 1
ATOM 787 N N . SER A 1 96 ? -4.832 -6.805 -1.279 1.00 81.00 96 SER A N 1
ATOM 788 C CA . SER A 1 96 ? -3.923 -7.825 -1.792 1.00 81.00 96 SER A CA 1
ATOM 789 C C . SER A 1 96 ? -3.220 -7.298 -3.035 1.00 81.00 96 SER A C 1
ATOM 791 O O . SER A 1 96 ? -3.760 -6.468 -3.770 1.00 81.00 96 SER A O 1
ATOM 793 N N . ILE A 1 97 ? -1.989 -7.752 -3.249 1.00 83.94 97 ILE A N 1
ATOM 794 C CA . ILE A 1 97 ? -1.278 -7.515 -4.501 1.00 83.94 97 ILE A CA 1
ATOM 795 C C . ILE A 1 97 ? -1.699 -8.621 -5.464 1.00 83.94 97 ILE A C 1
ATOM 797 O O . ILE A 1 97 ? -1.574 -9.801 -5.142 1.00 83.94 97 ILE A O 1
ATOM 801 N N . GLN A 1 98 ? -2.180 -8.235 -6.642 1.00 86.75 98 GLN A N 1
ATOM 802 C CA . GLN A 1 98 ? -2.460 -9.156 -7.735 1.00 86.75 98 GLN A CA 1
ATOM 803 C C . GLN A 1 98 ? -1.490 -8.884 -8.882 1.00 86.75 98 GLN A C 1
ATOM 805 O O . GLN A 1 98 ? -1.392 -7.758 -9.373 1.00 86.75 98 GLN A O 1
ATOM 810 N N . GLU A 1 99 ? -0.798 -9.926 -9.330 1.00 79.88 99 GLU A N 1
ATOM 811 C CA . GLU A 1 99 ? 0.031 -9.876 -10.528 1.00 79.88 99 GLU A CA 1
ATOM 812 C C . GLU A 1 99 ? -0.807 -10.284 -11.739 1.00 79.88 99 GLU A C 1
ATOM 814 O O . GLU A 1 99 ? -1.372 -11.376 -11.785 1.00 79.88 99 GLU A O 1
ATOM 819 N N . ASN A 1 100 ? -0.891 -9.397 -12.728 1.00 80.88 100 ASN A N 1
ATOM 820 C CA . ASN A 1 100 ? -1.544 -9.680 -13.999 1.00 80.88 100 ASN A CA 1
ATOM 821 C C . ASN A 1 100 ? -0.473 -9.759 -15.086 1.00 80.88 100 ASN A C 1
ATOM 823 O O . ASN A 1 100 ? 0.279 -8.805 -15.287 1.00 80.88 100 ASN A O 1
ATOM 827 N N . PHE A 1 101 ? -0.412 -10.885 -15.799 1.00 75.94 101 PHE A N 1
ATOM 828 C CA . PHE A 1 101 ? 0.497 -11.052 -16.931 1.00 75.94 101 PHE A CA 1
ATOM 829 C C . PHE A 1 101 ? -0.030 -10.264 -18.132 1.00 75.94 101 PHE A C 1
ATOM 831 O O . PHE A 1 101 ? -0.887 -10.726 -18.883 1.00 75.94 101 PHE A O 1
ATOM 838 N N . GLN A 1 102 ? 0.475 -9.045 -18.299 1.00 74.00 102 GLN A N 1
ATOM 839 C CA . GLN A 1 102 ? 0.267 -8.228 -19.489 1.00 74.00 102 GLN A CA 1
ATOM 840 C C . GLN A 1 102 ? 1.601 -7.598 -19.902 1.00 74.00 102 GLN A C 1
ATOM 842 O O . GLN A 1 102 ? 2.392 -7.247 -19.021 1.00 74.00 102 GLN A O 1
ATOM 847 N N . PRO A 1 103 ? 1.874 -7.434 -21.212 1.00 71.38 103 PRO A N 1
ATOM 848 C CA . PRO A 1 103 ? 3.067 -6.730 -21.658 1.00 71.38 103 PRO A CA 1
ATOM 849 C C . PRO A 1 103 ? 2.967 -5.272 -21.203 1.00 71.38 103 PRO A C 1
ATOM 851 O O . PRO A 1 103 ? 2.216 -4.481 -21.769 1.00 71.38 103 PRO A O 1
ATOM 854 N N . PHE A 1 104 ? 3.689 -4.921 -20.139 1.00 75.94 104 PHE A N 1
ATOM 855 C CA . PHE A 1 104 ? 3.720 -3.547 -19.628 1.00 75.94 104 PHE A CA 1
ATOM 856 C C . PHE A 1 104 ? 4.687 -2.659 -20.442 1.00 75.94 104 PHE A C 1
ATOM 858 O O . PHE A 1 104 ? 4.660 -1.435 -20.337 1.00 75.94 104 PHE A O 1
ATOM 865 N N . MET A 1 105 ? 5.534 -3.288 -21.258 1.00 79.88 105 MET A N 1
ATOM 866 C CA . MET A 1 105 ? 6.655 -2.694 -21.971 1.00 79.88 105 MET A CA 1
ATOM 867 C C . MET A 1 105 ? 6.829 -3.398 -23.316 1.00 79.88 105 MET A C 1
ATOM 869 O O . MET A 1 105 ? 6.609 -4.604 -23.428 1.00 79.88 105 MET A O 1
ATOM 873 N N . ASN A 1 106 ? 7.222 -2.633 -24.333 1.00 81.12 106 ASN A N 1
ATOM 874 C CA . ASN A 1 106 ? 7.511 -3.175 -25.657 1.00 81.12 106 ASN A CA 1
ATOM 875 C C . ASN A 1 106 ? 8.827 -3.946 -25.622 1.00 81.12 106 ASN A C 1
ATOM 877 O O . ASN A 1 106 ? 9.820 -3.413 -25.135 1.00 81.12 106 ASN A O 1
ATOM 881 N N . ASP A 1 107 ? 8.852 -5.143 -26.192 1.00 83.62 107 ASP A N 1
ATOM 882 C CA . ASP A 1 107 ? 10.097 -5.871 -26.424 1.00 83.62 107 ASP A CA 1
ATOM 883 C C . ASP A 1 107 ? 10.892 -5.239 -27.585 1.00 83.62 107 ASP A C 1
ATOM 885 O O . ASP A 1 107 ? 10.297 -4.680 -28.514 1.00 83.62 107 ASP A O 1
ATOM 889 N N . ILE A 1 108 ? 12.227 -5.309 -27.542 1.00 87.06 108 ILE A N 1
ATOM 890 C CA . ILE A 1 108 ? 13.093 -4.907 -28.661 1.00 87.06 108 ILE A CA 1
ATOM 891 C C . ILE A 1 108 ? 14.045 -6.040 -29.032 1.00 87.06 108 ILE A C 1
ATOM 893 O O . ILE A 1 108 ? 14.690 -6.653 -28.189 1.00 87.06 108 ILE A O 1
ATOM 897 N N . SER A 1 109 ? 14.181 -6.283 -30.333 1.00 88.75 109 SER A N 1
ATOM 898 C CA . SER A 1 109 ? 15.027 -7.345 -30.877 1.00 88.75 109 SER A CA 1
ATOM 899 C C . SER A 1 109 ? 15.967 -6.805 -31.949 1.00 88.75 109 SER A C 1
ATOM 901 O O . SER A 1 109 ? 15.579 -5.946 -32.744 1.00 88.75 109 SER A O 1
ATOM 903 N N . ILE A 1 110 ? 17.183 -7.345 -32.022 1.00 89.69 110 ILE A N 1
ATOM 904 C CA . ILE A 1 110 ? 18.150 -7.001 -33.070 1.00 89.69 110 ILE A CA 1
ATOM 905 C C . ILE A 1 110 ? 17.935 -7.927 -34.269 1.00 89.69 110 ILE A C 1
ATOM 907 O O . ILE A 1 110 ? 18.044 -9.145 -34.144 1.00 89.69 110 ILE A O 1
ATOM 911 N N . ILE A 1 111 ? 17.677 -7.345 -35.440 1.00 87.81 111 ILE A N 1
ATOM 912 C CA . ILE A 1 111 ? 17.580 -8.079 -36.706 1.00 87.81 111 ILE A CA 1
ATOM 913 C C . ILE A 1 111 ? 18.887 -7.881 -37.474 1.00 87.81 111 ILE A C 1
ATOM 915 O O . ILE A 1 111 ? 19.269 -6.753 -37.782 1.00 87.81 111 ILE A O 1
ATOM 919 N N . LEU A 1 112 ? 19.574 -8.983 -37.778 1.00 84.25 112 LEU A N 1
ATOM 920 C CA . LEU A 1 112 ? 20.779 -8.979 -38.604 1.00 84.25 112 LEU A CA 1
ATOM 921 C C . LEU A 1 112 ? 20.409 -9.362 -40.037 1.00 84.25 112 LEU A C 1
ATOM 923 O O . LEU A 1 112 ? 20.219 -10.537 -40.350 1.00 84.25 112 LEU A O 1
ATOM 927 N N . SER A 1 113 ? 20.302 -8.360 -40.901 1.00 70.81 113 SER A N 1
ATOM 928 C CA . SER A 1 113 ? 20.139 -8.547 -42.343 1.00 70.81 113 SER A CA 1
ATOM 929 C C . SER A 1 113 ? 21.504 -8.894 -42.947 1.00 70.81 113 SER A C 1
ATOM 931 O O . SER A 1 113 ? 22.446 -8.116 -42.787 1.00 70.81 113 SER A O 1
ATOM 933 N N . LYS A 1 114 ? 21.629 -10.065 -43.580 1.00 59.09 114 LYS A N 1
ATOM 934 C CA . LYS A 1 114 ? 22.828 -10.460 -44.338 1.00 59.09 114 LYS A CA 1
ATOM 935 C C . LYS A 1 114 ? 22.822 -9.864 -45.738 1.00 59.09 114 LYS A C 1
ATOM 937 O O . LYS A 1 114 ? 21.715 -9.758 -46.308 1.00 59.09 114 LYS A O 1
#

Sequence (114 aa):
MNEQKQDPQKHSLIRQINLWEIKSIEIIQQKAQVCRKTVIESLRTCINDIEMKSKDLNEQIKQIGEKNEFNEINLNDLRNELMKITQELNNPSNMSIQENFQPFMNDISIILSK

Foldseek 3Di:
DPVCVVPVCPDPVNVVVVVQVVVVVVLVVVVVVVVVVVVVVLLVVLVVVLVVLVVVLVVLVVVCVVVVVDDPVSVVVSVVSVVVSVVCVVPVDPDDDDDDDDCSGDDDDDDDDD

Radius of gyration: 29.19 Å; chains: 1; bounding box: 64×20×81 Å

Organism: NCBI:txid433720

=== Feature glossary ===
Feature key, reading from the visual/contextual features back to the raw sequence:

Rendered structure images. Six rendered views show the 3D structure from the faces of a cube — i.e. along ±x, ±y, ±z. Rendering representation is drawn randomly per protein from cartoon (secondary-structure ribbons), sticks (backbone bonds), or molecular surface; coloring is either N→C rainbow (blue at the N-terminus through red at the C-terminus) or one color per chain.

Contact-map, Ramachandran, and PAE plots. The contact map is a binary N×N matrix image: pixel (i, j) is dark where Cα_i and Cα_j are within 8 Å and |i−j|>4. Because the |i−j|>4 filter removes local helical contacts, off-diagonal stripes parallel to the main diagonal indicate parallel β-sheets; stripes perpendicular to it indicate antiparallel β-sheets. The Ramachandran plot scatters every residue's (φ, ψ) pair against the sterically allowed regions. The PAE heatmap renders the predicted-aligned-error matrix.

InterPro / GO / CATH / organism. Database cross-references. InterPro integrates a dozen domain/family signature databases into unified entries with residue-range hits. GO terms attach function/process/location labels with evidence codes. CATH codes position the fold in a four-level structural taxonomy. Organism is the NCBI-taxonomy species name.

Nearest PDB structures. The Foldseek neighbor list gives the closest experimentally determined structures in the PDB, ranked by structural alignment. TM-score near 1 means near-identical fold; near 0.3 means only rough topology match. This is how one finds what a novel AlphaFold prediction most resembles in the solved-structure universe.

Predicted aligned error. PAE(i, j) answers: if I align the predicted and true structures on residue i, how far off (in Å) do I expect residue j to be? A block-diagonal PAE matrix with low values on the blocks and high values off-diagonal is the signature of a multi-domain protein with confidently predicted domains but uncertain inter-domain orientation.

Solvent-accessible surface area. Accessible surface area quantifies burial. A residue with SASA near zero is packed into the hydrophobic core; one with SASA >100 Å² sits on the surface. Computed here via the Shrake–Rupley numerical algorithm with a 1.4 Å probe.

B-factor. B-factor (Debye–Waller factor) reflects atomic displacement in the crystal lattice. It is an experimental observable (units Å²), not a prediction; low values mean the atom is pinned down, high values mean it moves or is heterogeneous across the crystal.

pLDDT. For AlphaFold models, the B-factor field carries pLDDT — the model's own estimate of local accuracy on a 0–100 scale. Regions with pLDDT<50 should be treated as essentially unmodeled; they often correspond to intrinsically disordered segments.

Backbone torsions (φ/ψ). φ (phi) and ψ (psi) are the two rotatable backbone 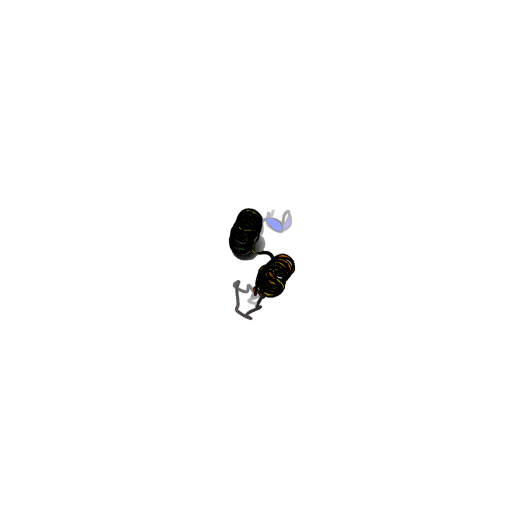dihedrals per residue: φ is the C(i-1)–N–Cα–C torsion, ψ is the N–Cα–C–N(i+1) torsion, both in degrees on (−180°, 180°]. α-helical residues cluster near (−60°, −45°); β-strand residues near (−120°, +130°). A Ramachandran plot is simply a scatter of (φ, ψ) for every residue.

Radius of gyration, Cα contacts, bounding box. Radius of gyration (Rg) is the root-mean-square distance of Cα atoms from their centroid — a single number for overall size and compactness. A globular domain of N residues has Rg ≈ 2.2·N^0.38 Å; an extended or disordered chain has a much larger Rg. The Cα contact count is the number of residue pairs whose Cα atoms are within 8 Å and are more than four positions apart in sequence — a standard proxy for tertiary packing density. The bounding box is the smallest axis-aligned box enclosing all Cα atoms.

Secondary structure (3-state, P-SEA). Three-state secondary structure (P-SEA) collapses the eight DSSP classes into helix (a), strand (b), and coil (c). P-SEA assigns these from Cα geometry alone — distances and angles — without requiring backbone oxygens, so it works on any Cα trace.

Secondary structure (8-state, DSSP). DSSP 8-state secondary structure assigns each residue one of H (α-helix), G (3₁₀-helix), I (π-helix), E (extended β-strand), B (isolated β-bridge), T (hydrogen-bonded turn), S (bend), or '-' (coil). The assignment is computed from backbone hydrogen-bond geometry via the Kabsch–Sander algorithm.

Foldseek 3Di. A 3Di character summarizes, for each residue, the relative orientation of the Cα frame of its nearest spatial neighbor. Because it encodes fold topology rather than chemistry, 3Di alignments detect remote structural similarity that sequence alignment misses.

mmCIF coordinates. The mmCIF block holds the 3D Cartesian coordinates of each backbone atom (N, Cα, C, O) in ångströms. mmCIF is the PDB's canonical archive format — a tagged-loop text representation of the atomic model.

Sequence. Sequence gives the chain of amino acids in standard one-letter code (A=alanine, C=cysteine, …, Y=tyrosine), read N→C. It is the only feature that is directly encoded by the gene; all structural features are derived from the folded form of this sequence.